Protein AF-A0A965IG14-F1 (afdb_monomer)

Nearest PDB structures (foldseek):
  7sck-assembly1_B  TM=6.491E-01  e=3.477E-04  Homo sapiens
  7uqy-assembly1_B  TM=6.514E-01  e=3.66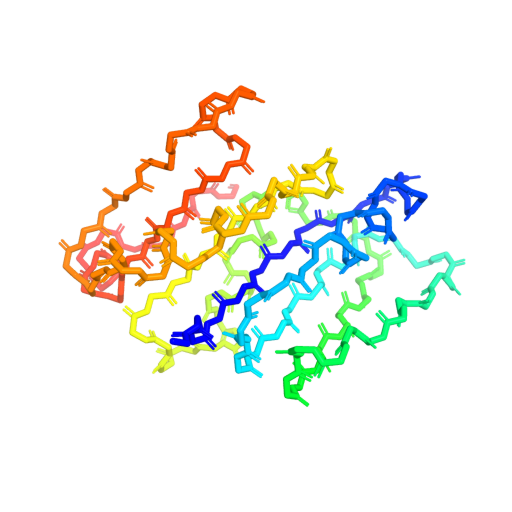7E-03  Homo sapiens
  7msn-assembly1_B  TM=6.697E-01  e=5.797E-03  Bacillus subtilis subsp. subtilis str. 168
  7msp-assembly2_B  TM=6.759E-01  e=3.867E-02  Bacillus subtilis subsp. subtilis str. 168
  7msn-assembly1_A  TM=5.968E-01  e=2.146E-02  Bacillus subtilis subsp. subtilis str. 168

Radius of gyration: 13.6 Å; Cα contacts (8 Å, |Δi|>4): 259; chains: 1; bounding box: 30×28×35 Å

Mean predicted aligned error: 2.37 Å

Foldseek 3Di:
DAAEEEEEDEPPVVLLLQQQQQPPAAYAEYEYEYQDPPPDDHDHDPSYNDYHYHHDNHGPDDQRRQVVSCVVCVPRQKYKYAYSNDHDDPCLVVVVRVVDGQCDWAFRPDVVRVRIIMYGNVRCVVPNGDDD

Sequence (132 aa):
MIPLLAVPTLTRHDLCDRMLASIDYPVQDLMIIDNKPDGWEPAKPDNVQRIFHIQLPQNLGVAGSWNLAIKCSPFAPSWLIVNDDVMFEPGALEIMAGSLRSDALQFMDVQPKWAAFAIGEEVVQKVGLFTE

Solvent-accessible surface area (backbone atoms only — not comparable to full-atom values): 7325 Å² total; per-residue (Å²): 111,33,66,29,40,35,28,51,41,69,84,58,61,73,37,30,54,50,24,46,73,35,55,82,45,52,26,47,33,37,36,37,38,29,28,43,78,76,82,82,79,86,78,81,45,89,41,40,75,40,77,44,78,46,74,28,92,54,67,64,53,69,40,42,37,54,44,47,52,47,68,76,43,76,84,46,57,34,43,38,39,35,50,30,77,47,70,54,56,93,63,46,57,52,56,52,40,75,65,68,45,38,78,37,78,42,72,42,100,50,88,60,57,82,45,30,34,34,43,7,42,54,38,40,73,73,72,48,74,64,82,117

Structure (mmCIF, N/CA/C/O backbone):
data_AF-A0A965IG14-F1
#
_entry.id   AF-A0A965IG14-F1
#
loop_
_atom_site.group_PDB
_atom_site.id
_atom_site.type_symbol
_atom_site.label_atom_id
_atom_site.label_alt_id
_atom_site.label_comp_id
_atom_site.label_asym_id
_atom_site.label_entity_id
_atom_site.label_seq_id
_atom_site.pdbx_PDB_ins_code
_atom_site.Cartn_x
_atom_site.Cartn_y
_atom_site.Cartn_z
_atom_site.occupancy
_atom_site.B_iso_or_equiv
_atom_site.auth_seq_id
_atom_site.auth_comp_id
_atom_site.auth_asym_id
_atom_site.auth_atom_id
_atom_site.pdbx_PDB_model_num
ATOM 1 N N . MET A 1 1 ? -15.286 -3.501 0.127 1.00 94.44 1 MET A N 1
ATOM 2 C CA . MET A 1 1 ? -14.345 -2.641 -0.627 1.00 94.44 1 MET A CA 1
ATOM 3 C C . MET A 1 1 ? -13.181 -2.309 0.280 1.00 94.44 1 MET A C 1
ATOM 5 O O . MET A 1 1 ? -13.422 -2.014 1.444 1.00 94.44 1 MET A O 1
ATOM 9 N N . ILE A 1 2 ? -11.955 -2.366 -0.230 1.00 98.25 2 ILE A N 1
ATOM 10 C CA . ILE A 1 2 ? -10.759 -1.960 0.515 1.00 98.25 2 ILE A CA 1
ATOM 11 C C . ILE A 1 2 ? -10.657 -0.427 0.449 1.00 98.25 2 ILE A C 1
ATOM 13 O O . ILE A 1 2 ? -10.641 0.109 -0.663 1.00 98.25 2 ILE A O 1
ATOM 17 N N . PRO A 1 3 ? -10.616 0.293 1.588 1.00 97.69 3 PRO A N 1
ATOM 18 C CA . PRO A 1 3 ? -10.560 1.755 1.586 1.00 97.69 3 PRO A CA 1
ATOM 19 C C . PRO A 1 3 ? -9.229 2.269 1.028 1.00 97.69 3 PRO A C 1
ATOM 21 O O . PRO A 1 3 ? -9.228 3.171 0.196 1.00 97.69 3 PRO A O 1
ATOM 24 N N . LEU A 1 4 ? -8.112 1.660 1.432 1.00 98.56 4 LEU A N 1
ATOM 25 C CA . LEU A 1 4 ? -6.795 1.965 0.895 1.00 98.56 4 LEU A CA 1
ATOM 26 C C . LEU A 1 4 ? -5.914 0.711 0.853 1.00 98.56 4 LEU A C 1
ATOM 28 O O . LEU A 1 4 ? -5.729 0.044 1.873 1.00 98.56 4 LEU A O 1
ATOM 32 N N . LEU A 1 5 ? -5.358 0.437 -0.327 1.00 98.75 5 LEU A N 1
ATOM 33 C CA . LEU A 1 5 ? -4.278 -0.518 -0.553 1.00 98.75 5 LEU A CA 1
ATOM 34 C C . LEU A 1 5 ? -2.998 0.266 -0.852 1.00 98.75 5 LEU A C 1
ATOM 36 O O . LEU A 1 5 ? -2.967 1.048 -1.801 1.00 98.75 5 LEU A O 1
ATOM 40 N N . ALA A 1 6 ? -1.950 0.068 -0.059 1.00 98.69 6 ALA A N 1
ATOM 41 C CA . ALA A 1 6 ? -0.663 0.720 -0.249 1.00 98.69 6 ALA A CA 1
ATOM 42 C C . ALA A 1 6 ? 0.440 -0.296 -0.560 1.00 98.69 6 ALA A C 1
ATOM 44 O O . ALA A 1 6 ? 0.527 -1.347 0.077 1.00 98.69 6 ALA A O 1
ATOM 45 N N . VAL A 1 7 ? 1.306 0.051 -1.510 1.00 98.44 7 VAL A N 1
ATOM 46 C CA . VAL A 1 7 ? 2.451 -0.765 -1.917 1.00 98.44 7 VAL A CA 1
ATOM 47 C C . VAL A 1 7 ? 3.694 0.111 -2.106 1.00 98.44 7 VAL A C 1
ATOM 49 O O . VAL A 1 7 ? 3.722 0.985 -2.975 1.00 98.44 7 VAL A O 1
ATOM 52 N N . PRO A 1 8 ? 4.744 -0.088 -1.298 1.00 97.94 8 PRO A N 1
ATOM 53 C CA . PRO A 1 8 ? 6.076 0.413 -1.605 1.00 97.94 8 PRO A CA 1
ATOM 54 C C . PRO A 1 8 ? 6.739 -0.438 -2.693 1.00 97.94 8 PRO A C 1
ATOM 56 O O . PRO A 1 8 ? 6.736 -1.661 -2.601 1.00 97.94 8 PRO A O 1
ATOM 59 N N . THR A 1 9 ? 7.365 0.202 -3.677 1.00 97.38 9 THR A N 1
ATOM 60 C CA . THR A 1 9 ? 8.173 -0.449 -4.722 1.00 97.38 9 THR A CA 1
ATOM 61 C C . THR A 1 9 ? 9.511 0.275 -4.890 1.00 97.38 9 THR A C 1
ATOM 63 O O . THR A 1 9 ? 9.644 1.434 -4.487 1.00 97.38 9 THR A O 1
ATOM 66 N N . LEU A 1 10 ? 10.524 -0.412 -5.433 1.00 95.94 10 LEU A N 1
ATOM 67 C CA . LEU A 1 10 ? 11.862 0.162 -5.645 1.00 95.94 10 LEU A CA 1
ATOM 68 C C . LEU A 1 10 ? 12.573 -0.316 -6.919 1.00 95.94 10 LEU A C 1
ATOM 70 O O . LEU A 1 10 ? 13.146 0.500 -7.633 1.00 95.94 10 LEU A O 1
ATOM 74 N N . THR A 1 11 ? 12.676 -1.631 -7.156 1.00 93.12 11 THR A N 1
ATOM 75 C CA . THR A 1 11 ? 13.484 -2.156 -8.285 1.00 93.12 11 THR A CA 1
ATOM 76 C C . THR A 1 11 ? 12.806 -3.225 -9.133 1.00 93.12 11 THR A C 1
ATOM 78 O O . THR A 1 11 ? 13.255 -3.462 -10.254 1.00 93.12 11 THR A O 1
ATOM 81 N N . ARG A 1 12 ? 11.756 -3.886 -8.633 1.00 94.38 12 ARG A N 1
ATOM 82 C CA . ARG A 1 12 ? 11.104 -5.028 -9.290 1.00 94.38 12 ARG A CA 1
ATOM 83 C C . ARG A 1 12 ? 9.707 -4.668 -9.774 1.00 94.38 12 ARG A C 1
ATOM 85 O O . ARG A 1 12 ? 8.716 -5.290 -9.409 1.00 94.38 12 ARG A O 1
ATOM 92 N N . HIS A 1 13 ? 9.654 -3.661 -10.638 1.00 96.69 13 HIS A N 1
ATOM 93 C CA . HIS A 1 13 ? 8.410 -3.151 -11.214 1.00 96.69 13 HIS A CA 1
ATOM 94 C C . HIS A 1 13 ? 7.641 -4.219 -12.000 1.00 96.69 13 HIS A C 1
ATOM 96 O O . HIS A 1 13 ? 6.420 -4.228 -11.973 1.00 96.69 13 HIS A O 1
ATOM 102 N N . ASP A 1 14 ? 8.343 -5.206 -12.566 1.00 97.50 14 A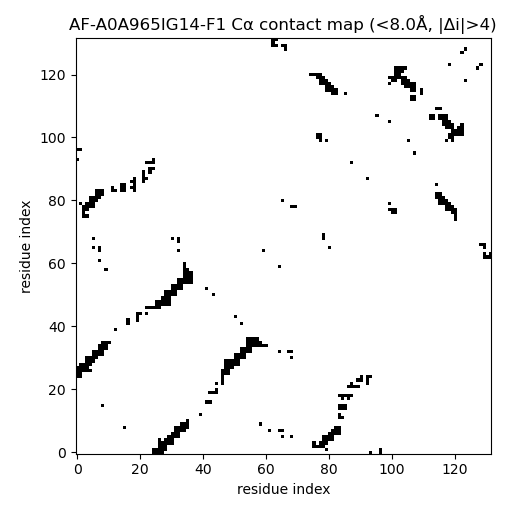SP A N 1
ATOM 103 C CA . ASP A 1 14 ? 7.738 -6.390 -13.181 1.00 97.50 14 ASP A CA 1
ATOM 104 C C . ASP A 1 14 ? 6.900 -7.229 -12.198 1.00 97.50 14 ASP A C 1
ATOM 106 O O . ASP A 1 14 ? 5.881 -7.809 -12.575 1.00 97.50 14 ASP A O 1
ATOM 110 N N . LEU A 1 15 ? 7.320 -7.302 -10.931 1.00 97.94 15 LEU A N 1
ATOM 111 C CA . LEU A 1 15 ? 6.570 -7.992 -9.885 1.00 97.94 15 LEU A CA 1
ATOM 112 C C . LEU A 1 15 ? 5.403 -7.139 -9.393 1.00 97.94 15 LEU A C 1
ATOM 114 O O . LEU A 1 15 ? 4.312 -7.681 -9.229 1.00 97.94 15 LEU A O 1
ATOM 118 N N . CYS A 1 16 ? 5.610 -5.826 -9.262 1.00 97.88 16 CYS A N 1
ATOM 119 C CA . CYS A 1 16 ? 4.547 -4.883 -8.928 1.00 97.88 16 CYS A CA 1
ATOM 120 C C . CYS A 1 16 ? 3.430 -4.925 -9.980 1.00 97.88 16 CYS A C 1
ATOM 122 O O . CYS A 1 16 ? 2.267 -5.094 -9.634 1.00 97.88 16 CYS A O 1
ATOM 124 N N . ASP A 1 17 ? 3.767 -4.898 -11.271 1.00 98.19 17 ASP A N 1
ATOM 125 C CA . ASP A 1 17 ? 2.796 -5.023 -12.362 1.00 98.19 17 ASP A CA 1
ATOM 126 C C . ASP A 1 17 ? 2.006 -6.338 -12.273 1.00 98.19 17 ASP A C 1
ATOM 128 O O . ASP A 1 17 ? 0.786 -6.361 -12.455 1.00 98.19 17 ASP A O 1
ATOM 132 N N . ARG A 1 18 ? 2.678 -7.444 -11.926 1.00 98.25 18 ARG A N 1
ATOM 133 C CA . ARG A 1 18 ? 2.018 -8.737 -11.699 1.00 98.25 18 ARG A CA 1
ATOM 134 C C . ARG A 1 18 ? 1.094 -8.709 -10.477 1.00 98.25 18 ARG A C 1
ATOM 136 O O . ARG A 1 18 ? 0.009 -9.284 -10.537 1.00 98.25 18 ARG A O 1
ATOM 143 N N . MET A 1 19 ? 1.501 -8.048 -9.396 1.00 98.19 19 MET A N 1
ATOM 144 C CA . MET A 1 19 ? 0.676 -7.838 -8.206 1.00 98.19 19 MET A CA 1
ATOM 145 C C . MET A 1 19 ? -0.583 -7.042 -8.560 1.00 98.19 19 MET A C 1
ATOM 147 O O . M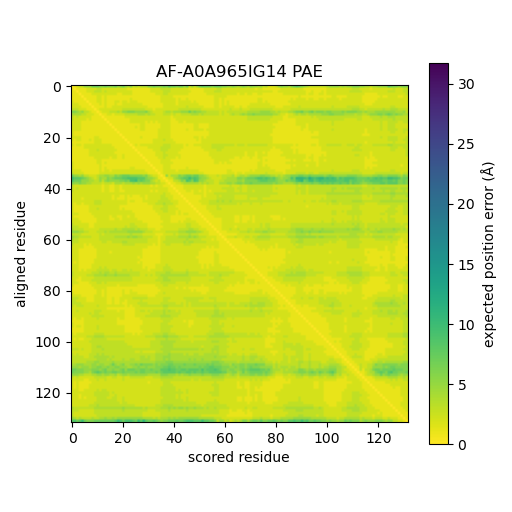ET A 1 19 ? -1.695 -7.497 -8.285 1.00 98.19 19 MET A O 1
ATOM 151 N N . LEU A 1 20 ? -0.424 -5.913 -9.255 1.00 98.50 20 LEU A N 1
ATOM 152 C CA . LEU A 1 20 ? -1.519 -5.050 -9.701 1.00 98.50 20 LEU A CA 1
ATOM 153 C C . LEU A 1 20 ? -2.514 -5.806 -10.587 1.00 98.50 20 LEU A C 1
ATOM 155 O O . LEU A 1 20 ? -3.725 -5.684 -10.400 1.00 98.50 20 LEU A O 1
ATOM 159 N N . ALA A 1 21 ? -2.012 -6.636 -11.503 1.00 98.31 21 ALA A N 1
ATOM 160 C CA . ALA A 1 21 ? -2.837 -7.474 -12.368 1.00 98.31 21 ALA A CA 1
ATOM 161 C C . ALA A 1 21 ? -3.630 -8.555 -11.608 1.00 98.31 21 ALA A C 1
ATOM 163 O O . ALA A 1 21 ? -4.629 -9.048 -12.128 1.00 98.31 21 ALA A O 1
ATOM 164 N N . SER A 1 22 ? -3.213 -8.923 -10.391 1.00 98.31 22 SER A N 1
ATOM 165 C CA . SER A 1 22 ? -3.921 -9.895 -9.545 1.00 98.31 22 SER A CA 1
A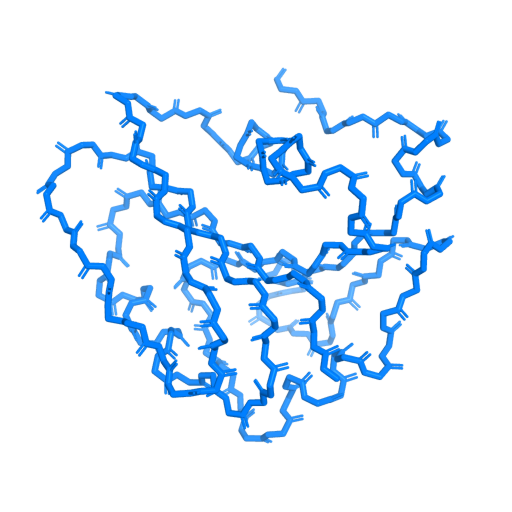TOM 166 C C . SER A 1 22 ? -5.034 -9.283 -8.682 1.00 98.31 22 SER A C 1
ATOM 168 O O . SER A 1 22 ? -5.717 -10.011 -7.969 1.00 98.31 22 SER A O 1
ATOM 170 N N . ILE A 1 23 ? -5.250 -7.961 -8.741 1.00 98.50 23 ILE A N 1
ATOM 171 C CA . ILE A 1 23 ? -6.307 -7.290 -7.971 1.00 98.50 23 ILE A CA 1
ATOM 172 C C . ILE A 1 23 ? -7.687 -7.609 -8.563 1.00 98.50 23 ILE A C 1
ATOM 174 O O . ILE A 1 23 ? -8.099 -7.057 -9.587 1.00 98.50 23 ILE A O 1
ATOM 178 N N . ASP A 1 24 ? -8.440 -8.455 -7.865 1.00 98.06 24 ASP A N 1
ATOM 179 C CA . ASP A 1 24 ? -9.744 -8.969 -8.294 1.00 98.06 24 ASP A CA 1
ATOM 180 C C . ASP A 1 24 ? -10.937 -8.482 -7.446 1.00 98.06 24 ASP A C 1
ATOM 182 O O . ASP A 1 24 ? -12.081 -8.843 -7.717 1.00 98.06 24 ASP A O 1
ATOM 186 N N . TYR A 1 25 ? -10.693 -7.625 -6.451 1.00 98.56 25 TYR A N 1
ATOM 187 C CA . TYR A 1 25 ? -11.709 -7.089 -5.542 1.00 98.56 25 TYR A CA 1
ATOM 188 C C . TYR A 1 25 ? -11.702 -5.549 -5.523 1.00 98.56 25 TYR A C 1
ATOM 190 O O . TYR A 1 25 ? -10.636 -4.951 -5.681 1.00 98.56 25 TYR A O 1
ATOM 198 N N . PRO A 1 26 ? -12.847 -4.869 -5.290 1.00 98.62 26 PRO A N 1
ATOM 199 C CA . PRO A 1 26 ? -12.904 -3.411 -5.301 1.00 98.62 26 PRO A CA 1
ATOM 200 C C . PRO A 1 26 ? -11.976 -2.737 -4.279 1.00 98.62 26 PRO A C 1
ATOM 202 O O . PRO A 1 26 ? -12.128 -2.916 -3.063 1.00 98.62 26 PRO A O 1
ATOM 205 N N . VAL A 1 27 ? -11.097 -1.873 -4.786 1.00 98.75 27 VAL A N 1
ATOM 206 C CA . VAL A 1 27 ? -10.210 -0.983 -4.027 1.00 98.75 27 VAL A CA 1
ATOM 207 C C . VAL A 1 27 ? -10.602 0.461 -4.327 1.00 98.75 27 VAL A C 1
ATOM 209 O O . VAL A 1 27 ? -10.694 0.869 -5.486 1.00 98.75 27 VAL A O 1
ATOM 212 N N . GLN A 1 28 ? -10.844 1.254 -3.287 1.00 98.50 28 GLN A N 1
ATOM 213 C CA . GLN A 1 28 ? -11.144 2.671 -3.460 1.00 98.50 28 GLN A CA 1
ATOM 214 C C . GLN A 1 28 ? -9.880 3.435 -3.877 1.00 98.50 28 GLN A C 1
ATOM 216 O O . GLN A 1 28 ? -9.838 4.011 -4.964 1.00 98.50 28 GLN A O 1
ATOM 221 N N . ASP A 1 29 ? -8.852 3.405 -3.032 1.00 98.62 29 ASP A N 1
ATOM 222 C CA . ASP A 1 29 ? -7.591 4.098 -3.262 1.00 98.62 29 ASP A CA 1
ATOM 223 C C . ASP A 1 29 ? -6.430 3.101 -3.297 1.00 98.62 29 ASP A C 1
ATOM 225 O O . ASP A 1 29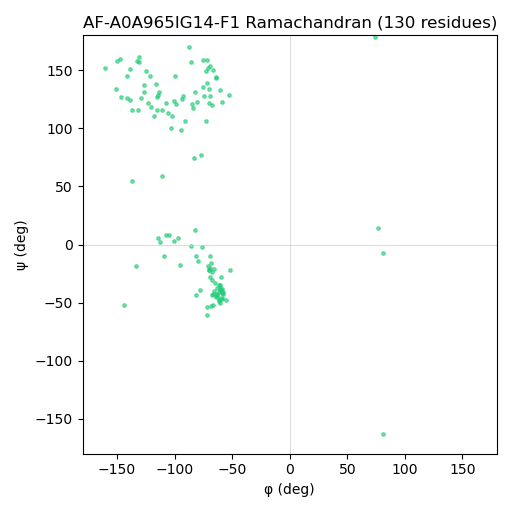 ? -6.149 2.417 -2.314 1.00 98.62 29 ASP A O 1
ATOM 229 N N . LEU A 1 30 ? -5.747 3.020 -4.437 1.00 98.75 30 LEU A N 1
ATOM 230 C CA . LEU A 1 30 ? -4.473 2.324 -4.574 1.00 98.75 30 LEU A CA 1
ATOM 231 C C . LEU A 1 30 ? -3.347 3.354 -4.512 1.00 98.75 30 LEU A C 1
ATOM 233 O O . LEU A 1 30 ? -3.290 4.255 -5.348 1.00 98.75 30 LEU A O 1
ATOM 237 N N . MET A 1 31 ? -2.442 3.211 -3.551 1.00 98.75 31 MET A N 1
ATOM 238 C CA . MET A 1 31 ? -1.295 4.095 -3.382 1.00 98.75 31 MET A CA 1
ATOM 239 C C . MET A 1 31 ? 0.009 3.339 -3.608 1.00 98.75 31 MET A C 1
ATOM 241 O O . MET A 1 31 ? 0.357 2.434 -2.854 1.00 98.75 31 MET A O 1
ATOM 245 N N . ILE A 1 32 ? 0.743 3.732 -4.641 1.00 98.56 32 ILE A N 1
ATOM 246 C CA . ILE A 1 32 ? 2.034 3.157 -5.002 1.00 98.56 32 ILE A CA 1
ATOM 247 C C . ILE A 1 32 ? 3.108 4.162 -4.604 1.00 98.56 32 ILE A C 1
ATOM 249 O O . ILE A 1 32 ? 3.172 5.260 -5.160 1.00 98.56 32 ILE A O 1
ATOM 253 N N . ILE A 1 33 ? 3.930 3.793 -3.624 1.00 98.50 33 ILE A N 1
ATOM 254 C CA . ILE A 1 33 ? 5.079 4.583 -3.186 1.00 98.50 33 ILE A CA 1
ATOM 255 C C . ILE A 1 33 ? 6.296 4.069 -3.942 1.00 98.50 33 ILE A C 1
ATOM 257 O O . ILE A 1 33 ? 6.885 3.049 -3.582 1.00 98.50 33 ILE A O 1
ATOM 261 N N . ASP A 1 34 ? 6.649 4.773 -5.007 1.00 97.69 34 ASP A N 1
ATOM 262 C CA . ASP A 1 34 ? 7.763 4.423 -5.870 1.00 97.69 34 ASP A CA 1
ATOM 263 C C . ASP A 1 34 ? 9.036 5.116 -5.386 1.00 97.69 34 ASP A C 1
ATOM 265 O O . ASP A 1 34 ? 9.215 6.331 -5.499 1.00 97.69 34 ASP A O 1
ATOM 269 N N . ASN A 1 35 ? 9.920 4.321 -4.792 1.00 97.38 35 ASN A N 1
ATOM 270 C CA . ASN A 1 35 ? 11.151 4.784 -4.168 1.00 97.38 35 ASN A CA 1
ATOM 271 C C . ASN A 1 35 ? 12.298 5.007 -5.167 1.00 97.38 35 ASN A C 1
ATOM 273 O O . ASN A 1 35 ? 13.451 5.163 -4.744 1.00 97.38 35 ASN A O 1
ATOM 277 N N . LYS A 1 36 ? 12.020 5.008 -6.477 1.00 92.94 36 LYS A N 1
ATOM 278 C CA . LYS A 1 36 ? 13.033 5.191 -7.513 1.00 92.94 36 LYS A CA 1
ATOM 279 C C . LYS A 1 36 ? 12.522 6.051 -8.679 1.00 92.94 36 LYS A C 1
ATOM 281 O O . LYS A 1 36 ? 11.548 5.700 -9.330 1.00 92.94 36 LYS A O 1
ATOM 286 N N . PRO A 1 37 ? 13.225 7.134 -9.051 1.00 87.19 37 PRO A N 1
ATOM 287 C CA . PRO A 1 37 ? 12.837 7.947 -10.198 1.00 87.19 37 PRO A CA 1
ATOM 288 C C . PRO A 1 37 ? 13.376 7.332 -11.501 1.00 87.19 37 PRO A C 1
ATOM 290 O O . PRO A 1 37 ? 14.360 7.818 -12.060 1.00 87.19 37 PRO A O 1
ATOM 293 N N . ASP A 1 38 ? 12.777 6.235 -11.972 1.00 90.56 38 ASP A N 1
ATOM 294 C CA . ASP A 1 38 ? 13.198 5.537 -13.201 1.00 90.56 38 ASP A CA 1
ATOM 295 C C . ASP A 1 38 ? 12.176 5.553 -14.350 1.00 90.56 38 ASP A C 1
ATOM 297 O O . ASP A 1 38 ? 12.438 4.979 -15.408 1.00 90.56 38 ASP A O 1
ATOM 301 N N . GLY A 1 39 ? 11.066 6.277 -14.180 1.00 91.94 39 GLY A N 1
ATOM 302 C CA . GLY A 1 39 ? 10.074 6.510 -15.232 1.00 91.94 39 GLY A CA 1
ATOM 303 C C . GLY A 1 39 ? 9.158 5.320 -15.518 1.00 91.94 39 GLY A C 1
ATOM 304 O O . GLY A 1 39 ? 8.492 5.316 -16.552 1.00 91.94 39 GLY A O 1
ATOM 305 N N . TRP A 1 40 ? 9.126 4.309 -14.646 1.00 96.12 40 TRP A N 1
ATOM 306 C CA . TRP A 1 40 ? 8.062 3.309 -14.674 1.00 96.12 40 TRP A CA 1
ATOM 307 C C . TRP A 1 40 ? 6.707 3.947 -14.357 1.00 96.12 40 TRP A C 1
ATOM 309 O O . TRP A 1 40 ? 6.624 4.846 -13.528 1.00 96.12 40 TRP A O 1
ATOM 319 N N . GLU A 1 41 ? 5.659 3.466 -15.023 1.00 96.81 41 GLU A N 1
ATOM 320 C CA . GLU A 1 41 ? 4.287 3.958 -14.900 1.00 96.81 41 GLU A CA 1
ATOM 321 C C . GLU A 1 41 ? 3.344 2.758 -14.703 1.00 96.81 41 GLU A C 1
ATOM 323 O O . GLU A 1 41 ? 3.231 1.924 -15.610 1.00 96.81 41 GLU A O 1
ATOM 328 N N . PRO A 1 42 ? 2.664 2.638 -13.550 1.00 96.94 42 PRO A N 1
ATOM 329 C CA . PRO A 1 42 ? 1.782 1.512 -13.270 1.00 96.94 42 PRO A CA 1
ATOM 330 C C . PRO A 1 42 ? 0.488 1.574 -14.086 1.00 96.94 42 PRO A C 1
ATOM 332 O O . PRO A 1 42 ? -0.178 2.609 -14.177 1.00 96.94 42 PRO A O 1
ATOM 335 N N . ALA A 1 43 ? 0.052 0.425 -14.600 1.00 97.12 43 ALA A N 1
ATOM 336 C CA . ALA A 1 43 ? -1.279 0.296 -15.182 1.00 97.12 43 ALA A CA 1
ATOM 337 C C . ALA A 1 43 ? -2.346 0.250 -14.075 1.00 97.12 43 ALA A C 1
ATOM 339 O O . ALA A 1 43 ? -2.269 -0.569 -13.160 1.00 97.12 43 ALA A O 1
ATOM 340 N N . LYS A 1 44 ? -3.374 1.106 -14.164 1.00 97.81 44 LYS A N 1
ATOM 341 C CA . LYS A 1 44 ? -4.493 1.099 -13.209 1.00 97.81 44 LYS A CA 1
ATOM 342 C C . LYS A 1 44 ? -5.362 -0.154 -13.405 1.00 97.81 44 LYS A C 1
ATOM 344 O O . LYS A 1 44 ? -5.938 -0.288 -14.484 1.00 97.81 44 LYS A O 1
ATOM 349 N N . PRO A 1 45 ? -5.545 -1.007 -12.382 1.00 97.88 45 PRO A N 1
ATOM 350 C CA . PRO A 1 45 ? -6.478 -2.131 -12.460 1.00 97.88 45 PRO A CA 1
ATOM 351 C C . PRO A 1 45 ? -7.940 -1.669 -12.553 1.00 97.88 45 PRO A C 1
ATOM 353 O O . PRO A 1 45 ? -8.317 -0.653 -11.963 1.00 97.88 45 PRO A O 1
ATOM 356 N N . ASP A 1 46 ? -8.792 -2.450 -13.218 1.00 97.88 46 ASP A N 1
ATOM 357 C CA . ASP A 1 46 ? -10.219 -2.122 -13.392 1.00 97.88 46 ASP A CA 1
ATOM 358 C C . ASP A 1 46 ? -10.976 -2.031 -12.057 1.00 97.88 46 ASP A C 1
ATOM 360 O O . ASP A 1 46 ? -11.843 -1.174 -11.877 1.00 97.88 46 ASP A O 1
ATOM 364 N N . ASN A 1 47 ? -10.602 -2.872 -11.088 1.00 98.25 47 ASN A N 1
ATOM 365 C CA . ASN A 1 47 ? -11.202 -2.917 -9.751 1.00 98.25 47 ASN A CA 1
ATOM 366 C C . ASN A 1 47 ? -10.742 -1.773 -8.824 1.00 98.25 47 ASN A C 1
ATOM 368 O O . ASN A 1 47 ? -11.210 -1.671 -7.689 1.00 98.25 47 ASN A O 1
ATOM 372 N N . VAL A 1 48 ? -9.838 -0.906 -9.289 1.00 98.62 48 VAL A N 1
ATOM 373 C CA . VAL A 1 48 ? -9.308 0.237 -8.538 1.00 98.62 48 VAL A CA 1
ATOM 374 C C . VAL A 1 48 ? -10.006 1.515 -8.992 1.00 98.62 48 VAL A C 1
ATOM 376 O O . VAL A 1 48 ? -9.945 1.886 -10.168 1.00 98.62 48 VAL A O 1
ATOM 379 N N . GLN A 1 49 ? -10.627 2.255 -8.070 1.00 98.50 49 GLN A N 1
ATOM 380 C CA . GLN A 1 49 ? -11.275 3.523 -8.428 1.00 98.50 49 GLN A CA 1
ATOM 381 C C . GLN A 1 49 ? -10.240 4.606 -8.740 1.00 98.50 49 GLN A C 1
ATOM 383 O O . GLN A 1 49 ? -10.271 5.186 -9.831 1.00 98.50 49 GLN A O 1
ATOM 388 N N . ARG A 1 50 ? -9.303 4.849 -7.814 1.00 98.38 50 ARG A N 1
ATOM 389 C CA . ARG A 1 50 ? -8.239 5.852 -7.940 1.00 98.38 50 ARG A CA 1
ATOM 390 C C . ARG A 1 50 ? -6.873 5.225 -7.698 1.00 98.38 50 ARG A C 1
ATOM 392 O O . ARG A 1 50 ? -6.703 4.440 -6.771 1.00 98.38 50 ARG A O 1
ATOM 399 N N . ILE A 1 51 ? -5.910 5.605 -8.531 1.00 98.31 51 ILE A N 1
ATOM 400 C CA . ILE A 1 51 ? -4.503 5.246 -8.374 1.00 98.31 51 ILE A CA 1
ATOM 401 C C . ILE A 1 51 ? -3.709 6.515 -8.074 1.00 98.31 51 ILE A C 1
ATOM 403 O O . ILE A 1 51 ? -3.874 7.531 -8.749 1.00 98.31 51 ILE A O 1
ATOM 407 N N . PHE A 1 52 ? -2.869 6.451 -7.050 1.00 98.31 52 PHE A N 1
ATOM 408 C CA . PHE A 1 52 ? -1.913 7.487 -6.695 1.00 98.31 52 PHE A CA 1
ATOM 409 C C . PHE A 1 52 ? -0.517 6.890 -6.802 1.00 98.31 52 PHE A C 1
ATOM 411 O O . PHE A 1 52 ? -0.142 6.040 -5.999 1.00 98.31 52 PHE A O 1
ATOM 418 N N . HIS A 1 53 ? 0.245 7.331 -7.794 1.00 97.81 53 HIS A N 1
ATOM 419 C CA . HIS A 1 53 ? 1.641 6.949 -7.968 1.00 97.81 53 HIS A CA 1
ATOM 420 C C . HIS A 1 53 ? 2.519 8.094 -7.474 1.00 97.81 53 HIS A C 1
ATOM 422 O O . HIS A 1 53 ? 2.516 9.191 -8.029 1.00 97.81 53 HIS A O 1
ATOM 428 N N . ILE A 1 54 ? 3.196 7.860 -6.354 1.00 97.31 54 ILE A N 1
ATOM 429 C CA . IL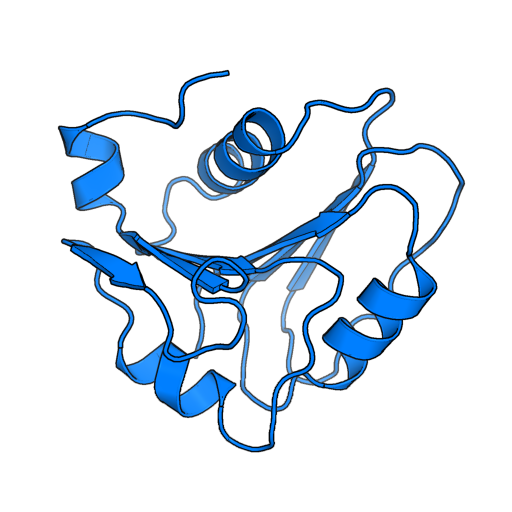E A 1 54 ? 4.055 8.841 -5.700 1.00 97.31 54 ILE A CA 1
ATOM 430 C C . ILE A 1 54 ? 5.497 8.466 -6.018 1.00 97.31 54 ILE A C 1
ATOM 432 O O . ILE A 1 54 ? 6.057 7.572 -5.389 1.00 97.31 54 ILE A O 1
ATOM 436 N N . GLN A 1 55 ? 6.085 9.161 -6.989 1.00 96.31 55 GLN A N 1
ATOM 437 C CA . GLN A 1 55 ? 7.485 8.992 -7.364 1.00 96.31 55 GLN A CA 1
ATOM 438 C C . GLN A 1 55 ? 8.381 9.835 -6.465 1.00 96.31 55 GLN A C 1
ATOM 440 O O . GLN A 1 55 ? 8.260 11.062 -6.394 1.00 96.31 55 GLN A O 1
ATOM 445 N N . LEU A 1 56 ? 9.298 9.169 -5.776 1.00 96.56 56 LEU A N 1
ATOM 446 C CA . LEU A 1 56 ? 10.233 9.803 -4.866 1.00 96.56 56 LEU A CA 1
ATOM 447 C C . LEU A 1 56 ? 11.597 9.982 -5.539 1.00 96.56 56 LEU A C 1
ATOM 449 O O . LEU A 1 56 ? 12.047 9.123 -6.297 1.00 96.56 56 LEU A O 1
ATOM 453 N N . PRO A 1 57 ? 12.308 11.083 -5.240 1.00 94.88 57 PRO A N 1
ATOM 454 C CA . PRO A 1 57 ? 13.627 11.325 -5.813 1.00 94.88 57 PRO A CA 1
ATOM 455 C C . PRO A 1 57 ? 14.691 10.368 -5.263 1.00 94.88 57 PRO A C 1
ATOM 457 O O . PRO A 1 57 ? 15.743 10.224 -5.879 1.00 94.88 57 PRO A O 1
ATOM 460 N N . GLN A 1 58 ? 14.454 9.776 -4.088 1.00 94.12 58 GLN A N 1
ATOM 461 C CA . GLN A 1 58 ? 15.349 8.864 -3.379 1.00 94.12 58 GLN A CA 1
ATOM 462 C C . GLN A 1 58 ? 14.524 7.871 -2.555 1.00 94.12 58 GLN A C 1
ATOM 464 O O . GLN A 1 58 ? 13.390 8.163 -2.174 1.00 94.12 58 GLN A O 1
ATOM 469 N N . ASN A 1 59 ? 15.132 6.733 -2.231 1.00 96.75 59 ASN A N 1
ATOM 470 C CA . ASN A 1 59 ? 14.509 5.700 -1.416 1.00 96.75 59 ASN A CA 1
ATOM 471 C C . ASN A 1 59 ? 14.307 6.166 0.038 1.00 96.75 59 ASN A C 1
ATOM 473 O O . ASN A 1 59 ? 15.285 6.450 0.729 1.00 96.75 59 ASN A O 1
ATOM 477 N N . LEU A 1 60 ? 13.055 6.193 0.507 1.00 95.88 60 LEU A N 1
ATOM 478 C CA . LEU A 1 60 ? 12.686 6.478 1.903 1.00 95.88 60 LEU A CA 1
ATOM 479 C C . LEU A 1 60 ? 12.818 5.255 2.818 1.00 95.88 60 LEU A C 1
ATOM 481 O O . LEU A 1 60 ? 12.693 5.366 4.036 1.00 95.88 60 LEU A O 1
ATOM 485 N N . GLY A 1 61 ? 13.034 4.076 2.238 1.00 96.19 61 GLY A N 1
ATOM 486 C CA . GLY A 1 61 ? 12.960 2.820 2.959 1.00 96.19 61 GLY A CA 1
ATOM 487 C C . GLY A 1 61 ? 11.520 2.413 3.276 1.00 96.19 61 GLY A C 1
ATOM 488 O O . GLY A 1 61 ? 10.538 3.085 2.947 1.00 96.19 61 GLY A O 1
ATOM 489 N N . VAL A 1 62 ? 11.403 1.252 3.912 1.00 94.38 62 VAL A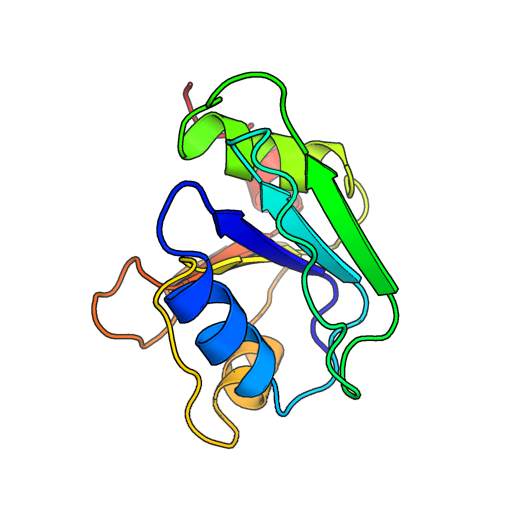 N 1
ATOM 490 C CA . VAL A 1 62 ? 10.124 0.566 4.119 1.00 94.38 62 VAL A CA 1
ATOM 491 C C . VAL A 1 62 ? 9.215 1.336 5.086 1.00 94.38 62 VAL A C 1
ATOM 493 O O . VAL A 1 62 ? 8.091 1.677 4.723 1.00 94.38 62 VAL A O 1
ATOM 496 N N . ALA A 1 63 ? 9.713 1.683 6.278 1.00 97.38 63 ALA A N 1
ATOM 497 C CA . ALA A 1 63 ? 8.930 2.404 7.286 1.00 97.38 63 ALA A CA 1
ATOM 498 C C . ALA A 1 63 ? 8.501 3.801 6.808 1.00 97.38 63 ALA A C 1
ATOM 500 O O . ALA A 1 63 ? 7.338 4.175 6.966 1.00 97.38 63 ALA A O 1
ATOM 501 N N . GLY A 1 64 ? 9.405 4.536 6.149 1.00 98.25 64 GLY A N 1
ATOM 502 C CA . GLY A 1 64 ? 9.100 5.841 5.559 1.00 98.25 64 GLY A CA 1
ATOM 503 C C . GLY A 1 64 ? 8.002 5.757 4.496 1.00 98.25 64 GLY A C 1
ATOM 504 O O . GLY A 1 64 ? 7.099 6.592 4.474 1.00 98.25 64 GLY A O 1
ATOM 505 N N . SER A 1 65 ? 8.007 4.702 3.675 1.00 98.19 65 SER A N 1
ATOM 506 C CA . SER A 1 65 ? 6.965 4.465 2.666 1.00 98.19 65 SER A CA 1
ATOM 507 C C . SER A 1 65 ? 5.597 4.161 3.288 1.00 98.19 65 SER A C 1
ATOM 509 O O . SER A 1 65 ? 4.586 4.713 2.853 1.00 98.19 65 SER A O 1
ATOM 511 N N . TRP A 1 66 ? 5.550 3.336 4.338 1.00 98.31 66 TRP A N 1
ATOM 512 C CA . TRP A 1 66 ? 4.313 3.066 5.083 1.00 98.31 66 TRP A CA 1
ATOM 513 C C . TRP A 1 66 ? 3.765 4.332 5.746 1.00 98.31 66 TRP A C 1
ATOM 515 O O . TRP A 1 66 ? 2.579 4.642 5.635 1.00 98.31 66 TRP A O 1
ATOM 525 N N . ASN A 1 67 ? 4.643 5.109 6.383 1.00 98.56 67 ASN A N 1
ATOM 526 C CA . ASN A 1 67 ? 4.281 6.376 7.007 1.00 98.56 67 ASN A CA 1
ATOM 527 C C . ASN A 1 67 ? 3.776 7.396 5.986 1.00 98.56 67 ASN A C 1
ATOM 529 O O . ASN A 1 67 ? 2.848 8.147 6.286 1.00 98.56 67 ASN A O 1
ATOM 533 N N . LEU A 1 68 ? 4.364 7.439 4.788 1.00 98.50 68 LEU A N 1
ATOM 534 C CA . LEU A 1 68 ? 3.898 8.307 3.713 1.00 98.50 68 LEU A CA 1
ATOM 535 C C . LEU A 1 68 ? 2.487 7.918 3.263 1.00 98.50 68 LEU A C 1
ATOM 537 O O . LEU A 1 68 ? 1.640 8.801 3.143 1.00 98.50 68 LEU A O 1
ATOM 541 N N . ALA A 1 69 ? 2.205 6.619 3.113 1.00 98.38 69 ALA A N 1
ATOM 542 C CA . ALA A 1 69 ? 0.864 6.142 2.782 1.00 98.38 69 ALA A CA 1
ATOM 543 C C . ALA A 1 69 ? -0.182 6.637 3.792 1.00 98.38 69 ALA A C 1
ATOM 545 O O . ALA A 1 69 ? -1.205 7.209 3.407 1.00 98.38 69 ALA A O 1
ATOM 546 N N . ILE A 1 70 ? 0.124 6.497 5.087 1.00 98.38 70 ILE A N 1
ATOM 547 C CA . ILE A 1 70 ? -0.729 6.962 6.188 1.00 98.38 70 ILE A CA 1
ATOM 548 C C . ILE A 1 70 ? -0.928 8.481 6.130 1.00 98.38 70 ILE A C 1
ATOM 550 O O . ILE A 1 70 ? -2.058 8.965 6.159 1.00 98.38 70 ILE A O 1
ATOM 554 N N . LYS A 1 71 ? 0.156 9.253 5.983 1.00 98.06 71 LYS A N 1
ATOM 555 C CA . LYS A 1 71 ? 0.110 10.726 5.938 1.00 98.06 71 LYS A CA 1
ATOM 556 C C . LYS A 1 71 ? -0.643 11.267 4.719 1.00 98.06 71 LYS A C 1
ATOM 558 O O . LYS A 1 71 ? -1.273 12.315 4.822 1.00 98.06 71 LYS A O 1
ATOM 563 N N . CYS A 1 72 ? -0.586 10.579 3.580 1.00 98.19 72 CYS A N 1
ATOM 564 C CA . CYS A 1 72 ? -1.296 10.963 2.358 1.00 98.19 72 CYS A CA 1
ATOM 565 C C . CYS A 1 72 ? -2.782 10.577 2.374 1.00 98.19 72 CYS A C 1
ATOM 567 O O . CYS A 1 72 ? -3.547 11.078 1.552 1.00 98.19 72 CYS A O 1
ATOM 569 N N . SER A 1 73 ? -3.204 9.716 3.302 1.00 97.38 73 SER A N 1
ATOM 570 C C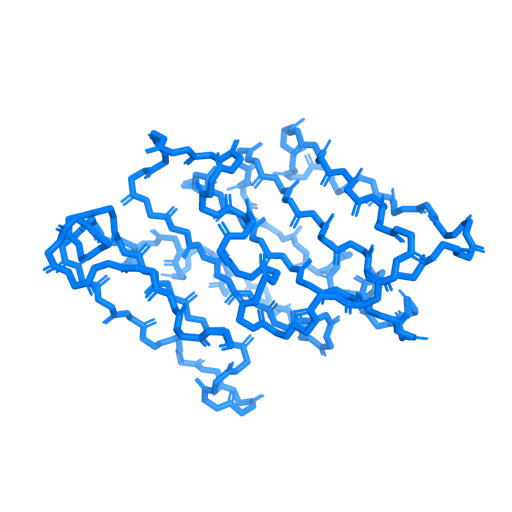A . SER A 1 73 ? -4.593 9.268 3.443 1.00 97.38 73 SER A CA 1
ATOM 571 C C . SER A 1 73 ? -5.043 9.244 4.914 1.00 97.38 73 SER A C 1
ATOM 573 O O . SER A 1 73 ? -5.538 8.229 5.396 1.00 97.38 73 SER A O 1
ATOM 575 N N . PRO A 1 74 ? -4.919 10.366 5.653 1.00 95.56 74 PRO A N 1
ATOM 576 C CA . PRO A 1 74 ? -5.029 10.384 7.116 1.00 95.56 74 PRO A CA 1
ATOM 577 C C . PRO A 1 74 ? -6.442 10.106 7.651 1.00 95.56 74 PRO A C 1
ATOM 579 O O . PRO A 1 74 ? -6.610 9.945 8.853 1.00 95.56 74 PRO A O 1
ATOM 582 N N . PHE A 1 75 ? -7.449 10.079 6.774 1.00 94.88 75 PHE A N 1
ATOM 583 C CA . PHE A 1 75 ? -8.847 9.791 7.107 1.00 94.88 75 PHE A CA 1
ATOM 584 C C . PHE A 1 75 ? -9.303 8.406 6.622 1.00 94.88 75 PHE A C 1
ATOM 586 O O . PHE A 1 75 ? -10.498 8.114 6.636 1.00 94.88 75 PHE A O 1
ATOM 593 N N . ALA A 1 76 ? -8.386 7.568 6.125 1.00 97.19 76 ALA A N 1
ATOM 594 C CA . ALA A 1 76 ? -8.704 6.174 5.851 1.00 97.19 76 ALA A CA 1
ATOM 595 C C . ALA A 1 76 ? -8.903 5.435 7.189 1.00 97.19 76 ALA A C 1
ATOM 597 O O . ALA A 1 76 ? -8.058 5.561 8.072 1.00 97.19 76 ALA A O 1
ATOM 598 N N . PRO A 1 77 ? -9.968 4.625 7.348 1.00 97.38 77 PRO A N 1
ATOM 599 C CA . PRO A 1 77 ? -10.217 3.911 8.604 1.00 97.38 77 PRO A CA 1
ATOM 600 C C . PRO A 1 77 ? -9.162 2.827 8.877 1.00 97.38 77 PRO A C 1
ATOM 602 O O . PRO A 1 77 ? -8.944 2.423 10.019 1.00 97.38 77 PRO A O 1
ATOM 605 N N . SER A 1 78 ? -8.509 2.335 7.822 1.00 98.00 78 SER A N 1
ATOM 606 C CA . SER A 1 78 ? -7.424 1.360 7.884 1.00 98.00 78 SER A CA 1
ATOM 607 C C . SER A 1 78 ? -6.603 1.378 6.596 1.00 98.00 78 SER A C 1
ATOM 609 O O . SER A 1 78 ? -7.159 1.607 5.518 1.00 98.00 78 SER A O 1
ATOM 611 N N . TRP A 1 79 ? -5.324 1.025 6.694 1.00 98.56 79 TRP A N 1
ATOM 612 C CA . TRP A 1 79 ? -4.399 0.867 5.569 1.00 98.56 79 TRP A CA 1
ATOM 613 C C . TRP A 1 79 ? -4.059 -0.612 5.405 1.00 98.56 79 TRP A C 1
ATOM 615 O O . TRP A 1 79 ? -3.441 -1.178 6.305 1.00 98.56 79 TRP A O 1
ATOM 625 N N . LEU A 1 80 ? -4.440 -1.234 4.283 1.00 98.56 80 LEU A N 1
ATOM 626 C CA . LEU A 1 80 ? -3.897 -2.535 3.884 1.00 98.56 80 LEU A CA 1
ATOM 627 C C . LEU A 1 80 ? -2.576 -2.280 3.157 1.00 98.56 80 LEU A C 1
ATOM 629 O O . LEU A 1 80 ? -2.556 -1.620 2.121 1.00 98.56 80 LEU A O 1
ATOM 633 N N . ILE A 1 81 ? -1.478 -2.776 3.710 1.00 98.50 81 ILE A N 1
ATOM 634 C CA . ILE A 1 81 ? -0.126 -2.572 3.199 1.00 98.50 81 ILE A CA 1
ATOM 635 C C . ILE A 1 81 ? 0.420 -3.917 2.743 1.00 98.50 81 ILE A C 1
ATOM 637 O O . ILE A 1 81 ? 0.385 -4.891 3.498 1.00 98.50 81 ILE A O 1
ATOM 641 N N . VAL A 1 82 ? 0.930 -3.962 1.515 1.00 98.19 82 VAL A N 1
ATOM 642 C CA . VAL A 1 82 ? 1.474 -5.177 0.900 1.00 98.19 82 VAL A CA 1
ATOM 643 C C . VAL A 1 82 ? 2.846 -4.920 0.285 1.00 98.19 82 VAL A C 1
ATOM 645 O O . VAL A 1 82 ? 3.180 -3.781 -0.048 1.00 98.19 82 VAL A O 1
ATOM 648 N N . ASN A 1 83 ? 3.639 -5.976 0.123 1.00 97.06 83 ASN A N 1
ATOM 649 C CA . ASN A 1 83 ? 4.857 -5.912 -0.682 1.00 97.06 83 ASN A CA 1
ATOM 650 C C . ASN A 1 83 ? 4.523 -5.821 -2.182 1.00 97.06 83 ASN A C 1
ATOM 652 O O . ASN A 1 83 ? 3.449 -6.233 -2.618 1.00 97.06 83 ASN A O 1
ATOM 656 N N . ASP A 1 84 ? 5.468 -5.334 -2.984 1.00 96.75 84 ASP A N 1
ATOM 657 C CA . ASP A 1 84 ? 5.357 -5.270 -4.447 1.00 96.75 84 ASP A CA 1
ATOM 658 C C . ASP A 1 84 ? 5.442 -6.645 -5.128 1.00 96.75 84 ASP A C 1
ATOM 660 O O . ASP A 1 84 ? 5.010 -6.794 -6.267 1.00 96.75 84 ASP A O 1
ATOM 664 N N . ASP A 1 85 ? 5.958 -7.663 -4.437 1.00 96.19 85 ASP A N 1
ATOM 665 C CA . ASP A 1 85 ? 6.166 -9.009 -4.969 1.00 96.19 85 ASP A CA 1
ATOM 666 C C . ASP A 1 85 ? 5.058 -10.023 -4.648 1.00 96.19 85 ASP A C 1
ATOM 668 O O . ASP A 1 85 ? 5.173 -11.199 -5.023 1.00 96.19 85 ASP A O 1
ATOM 672 N N . VAL A 1 86 ? 3.964 -9.581 -4.019 1.00 96.12 86 VAL A N 1
ATOM 673 C CA . VAL A 1 86 ? 2.812 -10.445 -3.731 1.00 96.12 86 VAL A CA 1
ATOM 674 C C . VAL A 1 86 ? 1.971 -10.722 -4.973 1.00 96.12 86 VAL A C 1
ATOM 676 O O . VAL A 1 86 ? 1.987 -9.995 -5.961 1.00 96.12 86 VAL A O 1
ATOM 679 N N . MET A 1 87 ? 1.204 -11.802 -4.922 1.00 96.12 87 MET A N 1
ATOM 680 C CA . MET A 1 87 ? 0.197 -12.124 -5.924 1.00 96.12 87 MET A CA 1
ATOM 681 C C . MET A 1 87 ? -1.026 -12.647 -5.188 1.00 96.12 87 MET A C 1
ATOM 683 O O . MET A 1 87 ? -0.909 -13.578 -4.390 1.00 96.12 87 MET A O 1
ATOM 687 N N . PHE A 1 88 ? -2.176 -12.029 -5.428 1.00 96.81 88 PHE A N 1
ATOM 688 C CA . PHE A 1 88 ? -3.416 -12.426 -4.780 1.00 96.81 88 PHE A CA 1
ATOM 689 C C . PHE A 1 88 ? -4.028 -13.616 -5.517 1.00 96.81 88 PHE A C 1
ATOM 691 O O . PHE A 1 88 ? -4.156 -13.613 -6.742 1.00 96.81 88 PHE A O 1
ATOM 698 N N . GLU A 1 89 ? -4.399 -14.648 -4.763 1.00 96.38 89 GLU A N 1
ATOM 699 C CA . GLU A 1 89 ? -5.285 -15.683 -5.286 1.00 96.38 89 GLU A CA 1
ATOM 700 C C . GLU A 1 89 ? -6.705 -15.116 -5.444 1.00 96.38 89 GLU A C 1
ATOM 702 O O . GLU A 1 89 ? -7.084 -14.216 -4.685 1.00 96.38 89 GLU A O 1
ATOM 707 N N . PRO A 1 90 ? -7.513 -15.641 -6.383 1.00 97.44 90 PRO A N 1
ATOM 708 C CA . PRO A 1 90 ? -8.886 -15.188 -6.552 1.00 97.44 90 PRO A CA 1
ATOM 709 C C . PRO A 1 90 ? -9.686 -15.218 -5.238 1.00 97.44 90 PRO A C 1
ATOM 711 O O . PRO A 1 90 ? -9.722 -16.236 -4.548 1.00 97.44 90 PRO A O 1
ATOM 714 N N . GLY A 1 91 ? -10.330 -14.105 -4.891 1.00 97.31 91 GLY A N 1
ATOM 715 C CA . GLY A 1 91 ? -11.107 -13.913 -3.665 1.00 97.31 91 GLY A CA 1
ATOM 716 C C . GLY A 1 91 ? -10.280 -13.581 -2.416 1.00 97.31 91 GLY A C 1
ATOM 717 O O . GLY A 1 91 ? -10.856 -13.229 -1.385 1.00 97.31 91 GLY A O 1
ATOM 718 N N . ALA A 1 92 ? -8.944 -13.623 -2.473 1.00 96.94 92 ALA A N 1
ATOM 719 C CA . ALA A 1 92 ? -8.104 -13.332 -1.309 1.00 96.94 92 ALA A CA 1
ATOM 720 C C . ALA A 1 92 ? -8.312 -11.898 -0.798 1.00 96.94 92 ALA A C 1
ATOM 722 O O . ALA A 1 92 ? -8.424 -11.675 0.408 1.00 96.94 92 ALA A O 1
ATOM 723 N N . LEU A 1 93 ? -8.432 -10.924 -1.705 1.00 97.75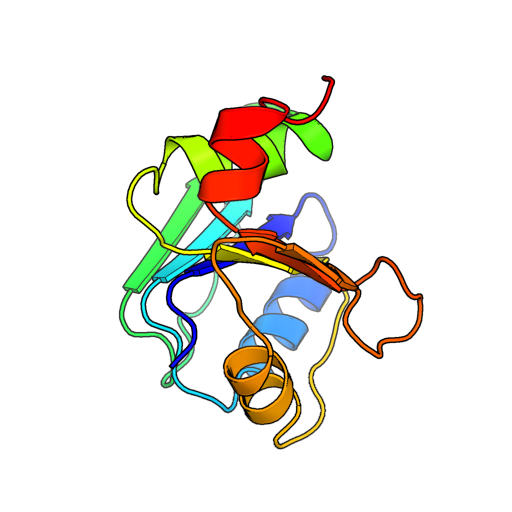 93 LEU A N 1
ATOM 724 C CA . LEU A 1 93 ? -8.661 -9.527 -1.334 1.00 97.75 93 LEU A CA 1
ATOM 725 C C . LEU A 1 93 ? -10.042 -9.292 -0.711 1.00 97.75 93 LEU A C 1
ATOM 727 O O . LEU A 1 93 ? -10.173 -8.425 0.152 1.00 97.75 93 LEU A O 1
ATOM 731 N N . GLU A 1 94 ? -11.058 -10.071 -1.090 1.00 98.19 94 GLU A N 1
ATOM 732 C CA . GLU A 1 94 ? -12.373 -10.020 -0.440 1.00 98.19 94 GLU A CA 1
ATOM 733 C C . GLU A 1 94 ? -12.278 -10.464 1.024 1.00 98.19 94 GLU A C 1
ATOM 735 O O . GLU A 1 94 ? -12.796 -9.788 1.917 1.00 98.19 94 GLU A O 1
ATOM 740 N N . ILE A 1 95 ? -11.559 -11.561 1.277 1.00 97.44 95 ILE A N 1
ATOM 741 C CA . ILE A 1 95 ? -11.316 -12.078 2.628 1.00 97.44 95 ILE A CA 1
ATOM 742 C C . ILE A 1 95 ? -10.553 -11.041 3.462 1.00 97.44 95 ILE A C 1
ATOM 744 O O . ILE A 1 95 ? -10.968 -10.726 4.580 1.00 97.44 95 ILE A O 1
ATOM 748 N N . MET A 1 96 ? -9.481 -10.460 2.909 1.00 97.06 96 MET A N 1
ATOM 749 C CA . MET A 1 96 ? -8.716 -9.403 3.580 1.00 97.06 96 MET A CA 1
ATOM 750 C C . MET A 1 96 ? -9.608 -8.203 3.902 1.00 97.06 96 MET A C 1
ATOM 752 O O . MET A 1 96 ? -9.609 -7.735 5.041 1.00 97.06 96 MET A O 1
ATOM 756 N N . ALA A 1 97 ? -10.427 -7.754 2.945 1.00 97.56 97 ALA A N 1
ATOM 757 C CA . ALA A 1 97 ? -11.344 -6.632 3.124 1.00 97.56 97 ALA A CA 1
ATOM 758 C C . ALA A 1 97 ? -12.352 -6.867 4.257 1.00 97.56 97 ALA A C 1
ATOM 760 O O . ALA A 1 97 ? -12.641 -5.942 5.013 1.00 97.56 97 ALA A O 1
ATOM 761 N N . GLY A 1 98 ? -12.861 -8.095 4.398 1.00 97.06 98 GLY A N 1
ATOM 762 C CA . GLY A 1 98 ? -13.773 -8.477 5.478 1.00 97.06 98 GLY A CA 1
ATOM 763 C C . GLY A 1 98 ? -13.130 -8.505 6.870 1.00 97.06 98 GLY A C 1
ATOM 764 O O . GLY A 1 98 ? -13.847 -8.511 7.869 1.00 97.06 98 GLY A O 1
ATOM 765 N N . SER A 1 99 ? -11.797 -8.508 6.947 1.00 95.50 99 SER A N 1
ATOM 766 C CA . SER A 1 99 ? -11.046 -8.553 8.207 1.00 95.50 99 SER A CA 1
ATOM 767 C C . SER A 1 99 ? -10.611 -7.177 8.726 1.00 95.50 99 SER A C 1
ATOM 769 O O . SER A 1 99 ? -10.318 -7.050 9.916 1.00 95.50 99 SER A O 1
ATOM 771 N N . LEU A 1 100 ? -10.612 -6.147 7.868 1.00 97.69 100 LEU A N 1
ATOM 772 C CA . LEU A 1 100 ? -10.127 -4.799 8.181 1.00 97.69 100 LEU A CA 1
ATOM 773 C C . LEU A 1 100 ? -10.903 -4.158 9.337 1.00 97.69 100 LEU A C 1
ATOM 775 O O . LEU A 1 100 ? -12.133 -4.169 9.369 1.00 97.69 100 LEU A O 1
ATOM 779 N N . ARG A 1 101 ? -10.176 -3.577 10.296 1.00 97.94 101 ARG A N 1
ATOM 780 C CA . ARG A 1 101 ? -10.730 -2.887 11.471 1.00 97.94 101 ARG A CA 1
ATOM 781 C C . ARG A 1 101 ? -9.911 -1.640 11.787 1.00 97.94 101 ARG A C 1
ATOM 783 O O . ARG A 1 101 ? -8.687 -1.666 11.667 1.00 97.94 101 ARG A O 1
ATOM 790 N N . SER A 1 102 ? -10.582 -0.592 12.259 1.00 97.94 102 SER A N 1
ATOM 791 C CA . SER A 1 102 ? -9.958 0.667 12.694 1.00 97.94 102 SER A CA 1
ATOM 792 C C . SER A 1 102 ? -9.157 0.538 13.993 1.00 97.94 102 SER A C 1
ATOM 794 O O . SER A 1 102 ? -8.240 1.319 14.230 1.00 97.94 102 SER A O 1
ATOM 796 N N . ASP A 1 103 ? -9.451 -0.473 14.809 1.00 98.25 103 ASP A N 1
ATOM 797 C CA . ASP A 1 103 ? -8.946 -0.633 16.176 1.00 98.25 103 ASP A CA 1
ATOM 798 C C . ASP A 1 103 ? -7.848 -1.699 16.335 1.00 98.25 103 ASP A C 1
ATOM 800 O O . ASP A 1 103 ? -7.458 -2.028 17.459 1.00 98.25 103 ASP A O 1
ATOM 804 N N . ALA A 1 104 ? -7.335 -2.259 15.232 1.00 97.75 104 ALA A N 1
ATOM 805 C CA . ALA A 1 104 ? -6.411 -3.390 15.279 1.00 97.75 104 ALA A CA 1
ATOM 806 C C . ALA A 1 104 ? -5.242 -3.299 14.285 1.00 97.75 104 ALA A C 1
ATOM 808 O O . ALA A 1 104 ? -5.348 -2.734 13.198 1.00 97.75 104 ALA A O 1
ATOM 809 N N . LEU A 1 105 ? -4.120 -3.911 14.680 1.00 96.75 105 LEU A N 1
ATOM 810 C CA . LEU A 1 105 ? -3.053 -4.343 13.779 1.00 96.75 105 LEU A CA 1
ATOM 811 C C . LEU A 1 105 ? -3.335 -5.797 13.399 1.00 96.75 105 LEU A C 1
ATOM 813 O O . LEU A 1 105 ? -3.553 -6.637 14.273 1.00 96.75 105 LEU A O 1
ATOM 817 N N . GLN A 1 106 ? -3.343 -6.084 12.105 1.00 95.75 106 GLN A N 1
ATOM 818 C CA . GLN A 1 106 ? -3.820 -7.343 11.552 1.00 95.75 106 GLN A CA 1
ATOM 819 C C . GLN A 1 106 ? -2.784 -7.921 10.605 1.00 95.75 106 GLN A C 1
ATOM 821 O O . GLN A 1 106 ? -2.372 -7.266 9.651 1.00 95.75 106 GLN A O 1
ATOM 826 N N . PHE A 1 107 ? -2.398 -9.166 10.846 1.00 94.25 107 PHE A N 1
ATOM 827 C CA . PHE A 1 107 ? -1.554 -9.919 9.927 1.00 94.25 107 PHE A CA 1
ATOM 828 C C . PHE A 1 107 ? -2.443 -10.728 9.003 1.00 94.25 107 PHE A C 1
ATOM 830 O O . PHE A 1 107 ? -3.290 -11.486 9.481 1.00 94.25 107 PHE A O 1
ATOM 837 N N . MET A 1 108 ? -2.258 -10.551 7.699 1.00 94.31 108 MET A N 1
ATOM 838 C CA . MET A 1 108 ? -2.997 -11.336 6.721 1.00 94.31 108 MET A CA 1
ATOM 839 C C . MET A 1 108 ? -2.458 -12.767 6.712 1.00 94.31 108 MET A C 1
ATOM 841 O O . MET A 1 108 ? -1.276 -13.001 6.979 1.00 94.31 108 MET A O 1
ATOM 845 N N . ASP A 1 109 ? -3.323 -13.732 6.410 1.00 91.94 109 ASP A N 1
ATOM 846 C CA . ASP A 1 109 ? -2.918 -15.131 6.266 1.00 91.94 109 ASP A CA 1
ATOM 847 C C . ASP A 1 109 ? -2.228 -15.333 4.910 1.00 91.94 109 ASP A C 1
ATOM 849 O O . ASP A 1 109 ? -2.826 -15.765 3.928 1.00 91.94 109 ASP A O 1
ATOM 853 N N . VAL A 1 110 ? -0.972 -14.893 4.838 1.00 91.50 110 VAL A N 1
ATOM 854 C CA . VAL A 1 110 ? -0.144 -14.894 3.630 1.00 91.50 110 VAL A CA 1
ATOM 855 C C . VAL A 1 110 ? 1.223 -15.510 3.909 1.00 91.50 110 VAL A C 1
ATOM 857 O O . VAL A 1 110 ? 1.680 -15.582 5.053 1.00 91.50 110 VAL A O 1
ATOM 860 N N . GLN A 1 111 ? 1.912 -15.920 2.845 1.00 89.62 111 GLN A N 1
ATOM 861 C CA . GLN A 1 111 ? 3.273 -16.437 2.920 1.00 89.62 111 GLN A CA 1
ATOM 862 C C . GLN A 1 111 ? 4.205 -15.613 2.013 1.00 89.62 111 GLN A C 1
ATOM 864 O O . GLN A 1 111 ? 3.985 -15.586 0.805 1.00 89.62 111 GLN A O 1
ATOM 869 N N . PRO A 1 112 ? 5.273 -14.996 2.558 1.00 89.31 112 PRO A N 1
ATOM 870 C CA . PRO A 1 112 ? 5.637 -14.941 3.980 1.00 89.31 112 PRO A CA 1
ATOM 871 C C . PRO A 1 112 ? 4.666 -14.076 4.806 1.00 89.31 112 PRO A C 1
ATOM 873 O O . PRO A 1 112 ? 4.105 -13.121 4.288 1.00 89.31 112 PRO A O 1
ATOM 876 N N . LYS A 1 113 ? 4.526 -14.354 6.112 1.00 84.44 113 LYS A N 1
ATOM 877 C CA . LYS A 1 113 ? 3.544 -13.704 7.020 1.00 84.44 113 LYS A CA 1
ATOM 878 C C . LYS A 1 113 ? 3.532 -12.169 7.042 1.00 84.44 113 LYS A C 1
ATOM 880 O O . LYS A 1 113 ? 2.551 -11.577 7.467 1.00 84.44 113 LYS A O 1
ATOM 885 N N . TRP A 1 114 ? 4.628 -11.531 6.643 1.00 86.38 114 TRP A N 1
ATOM 886 C CA . TRP A 1 114 ? 4.780 -10.072 6.644 1.00 86.38 114 TRP A CA 1
ATOM 887 C C . TRP A 1 114 ? 4.578 -9.441 5.266 1.00 86.38 114 TRP A C 1
ATOM 889 O O . TRP A 1 114 ? 4.738 -8.236 5.127 1.00 86.38 114 TRP A O 1
ATOM 899 N N . ALA A 1 115 ? 4.231 -10.240 4.255 1.00 94.62 115 ALA A N 1
ATOM 900 C CA . ALA A 1 115 ? 3.999 -9.756 2.901 1.00 94.62 115 ALA A CA 1
ATOM 901 C C . ALA A 1 115 ? 2.735 -8.893 2.782 1.00 94.62 115 ALA A C 1
ATOM 903 O O . ALA A 1 115 ? 2.607 -8.129 1.830 1.00 94.62 115 ALA A O 1
ATOM 904 N N . ALA A 1 116 ? 1.808 -9.018 3.736 1.00 97.12 116 ALA A N 1
ATOM 905 C CA . ALA A 1 116 ? 0.613 -8.198 3.827 1.00 97.12 116 ALA A CA 1
ATOM 906 C C . ALA A 1 116 ? 0.162 -8.044 5.285 1.00 97.12 116 ALA A C 1
ATOM 908 O O . ALA A 1 116 ? 0.070 -9.017 6.038 1.00 97.12 116 ALA A O 1
ATOM 909 N N . PHE A 1 117 ? -0.165 -6.819 5.677 1.00 97.44 117 PHE A N 1
ATOM 910 C CA . PHE A 1 117 ? -0.763 -6.510 6.971 1.00 97.44 117 PHE A CA 1
ATOM 911 C C . PHE A 1 117 ? -1.707 -5.318 6.834 1.00 97.44 117 PHE A C 1
ATOM 913 O O . PHE A 1 117 ? -1.589 -4.527 5.902 1.00 97.44 117 PHE A O 1
ATOM 920 N N . ALA A 1 118 ? -2.631 -5.165 7.775 1.00 97.94 118 ALA A N 1
ATOM 921 C CA . ALA A 1 118 ? -3.432 -3.959 7.891 1.00 97.94 118 ALA A CA 1
ATOM 922 C C . ALA A 1 118 ? -3.252 -3.303 9.252 1.00 97.94 118 ALA A C 1
ATOM 924 O O . ALA A 1 118 ? -3.099 -3.978 10.270 1.00 97.94 118 ALA A O 1
ATOM 925 N N . ILE A 1 119 ? -3.287 -1.977 9.270 1.00 98.12 119 ILE A N 1
ATOM 926 C CA . ILE A 1 119 ? -3.279 -1.183 10.494 1.00 98.12 119 ILE A CA 1
ATOM 927 C C . ILE A 1 119 ? -4.462 -0.219 10.467 1.00 98.12 119 ILE A C 1
ATOM 929 O O . ILE A 1 119 ? -4.715 0.424 9.452 1.00 98.12 119 ILE A O 1
ATOM 933 N N . GLY A 1 120 ? -5.218 -0.168 11.559 1.00 98.38 120 GLY A N 1
ATOM 934 C CA . GLY A 1 120 ? -6.349 0.741 11.722 1.00 98.38 120 GLY A CA 1
ATOM 935 C C . GLY A 1 120 ? -5.955 2.129 12.242 1.00 98.38 120 GLY A C 1
ATOM 936 O O . GLY A 1 120 ? -4.920 2.293 12.894 1.00 98.38 120 GLY A O 1
ATOM 937 N N . GLU A 1 121 ? -6.788 3.137 11.976 1.00 98.31 121 GLU A N 1
ATOM 938 C CA . GLU A 1 121 ? -6.547 4.527 12.402 1.00 98.31 121 GLU A CA 1
ATOM 939 C C . GLU A 1 121 ? -6.416 4.703 13.918 1.00 98.31 121 GLU A C 1
ATOM 941 O O . GLU A 1 121 ? -5.542 5.440 14.374 1.00 98.31 121 GLU A O 1
ATOM 946 N N . GLU A 1 122 ? -7.202 3.984 14.718 1.00 98.38 122 GLU A N 1
ATOM 947 C CA . GLU A 1 122 ? -7.168 4.099 16.179 1.00 98.38 122 GLU A CA 1
ATOM 948 C C . GLU A 1 122 ? -5.860 3.526 16.741 1.00 98.38 122 GLU A C 1
ATOM 950 O O . GLU A 1 122 ? -5.355 3.987 17.768 1.00 98.38 122 GLU A O 1
ATOM 955 N N . VAL A 1 123 ? -5.257 2.555 16.042 1.00 98.25 123 VAL A N 1
ATOM 956 C CA . VAL A 1 123 ? -3.923 2.049 16.383 1.00 98.25 123 VAL A CA 1
ATOM 957 C C . VAL A 1 123 ? -2.887 3.138 16.160 1.00 98.25 123 VAL A C 1
ATOM 959 O O . VAL A 1 123 ? -2.141 3.445 17.087 1.00 98.25 123 VAL A O 1
ATOM 962 N N . VAL A 1 124 ? -2.872 3.757 14.976 1.00 98.00 124 VAL A N 1
ATOM 963 C CA . VAL A 1 124 ? -1.939 4.849 14.652 1.00 98.00 124 VAL A CA 1
ATOM 964 C C . VAL A 1 124 ? -2.103 6.016 15.629 1.00 98.00 124 VAL A C 1
ATOM 966 O O . VAL A 1 124 ? -1.111 6.548 16.120 1.00 98.00 124 VAL A O 1
ATOM 969 N N . GLN A 1 125 ? -3.337 6.382 15.986 1.00 97.56 125 GLN A N 1
ATOM 970 C CA . GLN A 1 125 ? -3.607 7.422 16.986 1.00 97.56 125 GLN A CA 1
ATOM 971 C C . GLN A 1 125 ? -3.020 7.081 18.363 1.00 97.56 125 GLN A C 1
ATOM 973 O O . GLN A 1 125 ? -2.548 7.967 19.074 1.00 97.56 125 GLN A O 1
ATOM 978 N N . LYS A 1 126 ? -3.039 5.800 18.745 1.00 98.06 126 LYS A N 1
ATOM 979 C CA . LYS A 1 126 ? -2.567 5.334 20.051 1.00 98.06 126 LYS A CA 1
ATOM 980 C C . LYS A 1 126 ? -1.051 5.167 20.128 1.00 98.06 126 LYS A C 1
ATOM 982 O O . LYS A 1 126 ? -0.468 5.492 21.160 1.00 98.06 126 LYS A O 1
ATOM 987 N N . VAL A 1 127 ? -0.429 4.593 19.097 1.00 97.38 127 VAL A N 1
ATOM 988 C CA . VAL A 1 127 ? 0.991 4.183 19.137 1.00 97.38 127 VAL A CA 1
ATOM 989 C C . VAL A 1 127 ? 1.901 5.053 18.276 1.00 97.38 127 VAL A C 1
ATOM 991 O O . VAL A 1 127 ? 3.120 4.961 18.395 1.00 97.38 127 VAL A O 1
ATOM 994 N N . GLY A 1 128 ? 1.323 5.920 17.449 1.00 97.50 128 GLY A N 1
ATOM 995 C CA . GLY A 1 128 ? 2.051 6.718 16.479 1.00 97.50 128 GLY A CA 1
ATOM 996 C C . GLY A 1 128 ? 2.380 5.946 15.203 1.00 97.50 128 GLY A C 1
ATOM 997 O O . GLY A 1 128 ? 1.785 4.920 14.875 1.00 97.50 128 GLY A O 1
ATOM 998 N N . LEU A 1 129 ? 3.325 6.510 14.460 1.00 97.81 129 LEU A N 1
ATOM 999 C CA . LEU A 1 129 ? 3.802 6.009 13.177 1.00 97.81 129 LEU A CA 1
ATOM 1000 C C . LEU A 1 129 ? 4.943 4.995 13.345 1.00 97.81 129 LEU A C 1
ATOM 1002 O O . LEU A 1 129 ? 5.498 4.834 14.433 1.00 97.81 129 LEU A O 1
ATOM 1006 N N . PHE A 1 130 ? 5.318 4.329 12.253 1.00 97.25 130 PHE A N 1
ATOM 1007 C CA . PHE A 1 130 ? 6.460 3.418 12.237 1.00 97.25 130 PHE A CA 1
ATOM 1008 C C . PHE A 1 130 ? 7.766 4.178 12.503 1.00 97.25 130 PHE A C 1
ATOM 1010 O O . PHE A 1 130 ? 7.924 5.318 12.067 1.00 97.25 130 PHE A O 1
ATOM 1017 N N . THR A 1 131 ? 8.706 3.549 13.213 1.00 96.38 131 THR A N 1
ATOM 1018 C CA . THR A 1 131 ? 10.054 4.102 13.412 1.00 96.38 131 THR A CA 1
ATOM 1019 C C . THR A 1 131 ? 10.830 4.073 12.097 1.00 96.38 131 THR A C 1
ATOM 1021 O O . THR A 1 131 ? 10.912 3.018 11.468 1.00 96.38 131 THR A O 1
ATOM 1024 N N . GLU A 1 132 ? 11.380 5.224 11.708 1.00 89.94 132 GLU A N 1
ATOM 1025 C CA . GLU A 1 132 ? 12.220 5.424 10.517 1.00 89.94 132 GLU A CA 1
ATOM 1026 C C . GLU A 1 132 ? 13.711 5.412 10.878 1.00 89.94 132 GLU A C 1
ATOM 1028 O O . GLU A 1 132 ? 14.064 5.974 11.944 1.00 89.94 132 GLU A O 1
#

Secondary structure (DSSP, 8-state):
-EEEEEEEESS-HHHHHHHHHT--S-EEEEEEEE-S-S---PPPPTTEEEEEEEE-SS--HHHHHHHHHHHHSTT-SEEEEE-TT--PPTTHHHHHHHH--TT-EEE-S-SSTTSEEEEEHHHHHHH-SPP-

pLDDT: mean 96.76, std 2.56, range [84.44, 98.75]